Protein AF-A0A9D4JWH5-F1 (afdb_monomer)

Organism: Dreissena polymorpha (NCBI:txid45954)

InterPro domains:
  IPR008183 Aldose 1-/Glucose-6-phosphate 1-epimerase [PF01263] (8-75)
  IPR011013 Galactose mutarotase-like domain superfamily [SSF74650] (5-74)
  IPR014718 Glycoside hydrolase-type carbohydrate-binding [G3DSA:2.70.98.10] (2-78)
  IPR018052 Aldose 1-epimerase, conserved site [PS00545] (63-72)

Secondary structure (DSSP, 8-state):
--GGGSPPEEEEETTEEEEEEEE-TTGGG--S-EEEEEEEEE-TT--EEEEEEEEESS-------------TT------

Foldseek 3Di:
DPVVVDDWDWDDDDQKIKTWDWDPACRVHWGFTKIKIWMWGQDPVGDTDIDIDMDGPDDTDDDDDDPDDDDPVPDDDDD

pLDDT: mean 92.98, std 9.57, range [59.69, 98.62]

Sequence (79 aa):
MFSFQRLWTPFVNDNRLTLTYRSPEGEDGFPGDMDVTLTYTLDEDGLLTLDYLATTTKPCPLNFTNHSYFNLAGQVYNI

Structure (mmCIF, N/CA/C/O backbone):
data_AF-A0A9D4JWH5-F1
#
_entry.id   AF-A0A9D4JWH5-F1
#
loop_
_atom_site.group_PDB
_atom_site.id
_atom_site.type_symbol
_atom_site.label_atom_id
_atom_site.label_alt_id
_atom_site.label_comp_id
_atom_site.label_asym_id
_atom_site.label_entity_id
_atom_site.label_seq_id
_atom_site.pdbx_PDB_ins_code
_atom_site.Cartn_x
_atom_site.Cartn_y
_atom_site.Cartn_z
_atom_site.occupancy
_atom_site.B_iso_or_equiv
_atom_site.auth_seq_id
_atom_site.auth_comp_id
_atom_site.auth_asym_id
_atom_site.auth_atom_id
_atom_site.pdbx_PDB_model_num
ATOM 1 N N . MET A 1 1 ? -5.654 9.773 6.211 1.00 60.09 1 MET A N 1
ATOM 2 C CA . MET A 1 1 ? -4.389 9.119 6.556 1.00 60.09 1 MET A CA 1
ATOM 3 C C . MET A 1 1 ? -3.323 9.592 5.581 1.00 60.09 1 MET A C 1
ATOM 5 O O . MET A 1 1 ? -3.490 9.415 4.378 1.00 60.09 1 MET A O 1
ATOM 9 N N . PHE A 1 2 ? -2.249 10.196 6.075 1.00 68.75 2 PHE A N 1
ATOM 10 C CA . PHE A 1 2 ? -1.041 10.569 5.341 1.00 68.75 2 PHE A CA 1
ATOM 11 C C . PHE A 1 2 ? -0.065 9.386 5.332 1.00 68.75 2 PHE A C 1
ATOM 13 O O . PHE A 1 2 ? 1.033 9.428 5.887 1.00 68.75 2 PHE A O 1
ATOM 20 N N . SER A 1 3 ? -0.492 8.305 4.679 1.00 70.94 3 SER A N 1
ATOM 21 C CA . SER A 1 3 ? 0.211 7.016 4.615 1.00 70.94 3 SER A CA 1
ATOM 22 C C . SER A 1 3 ? 1.672 7.098 4.156 1.00 70.94 3 SER A C 1
ATOM 24 O O . SER A 1 3 ? 2.497 6.279 4.559 1.00 70.94 3 SER A O 1
ATOM 26 N N . PHE A 1 4 ? 1.997 8.090 3.325 1.00 77.94 4 PHE A N 1
ATOM 27 C CA . PHE A 1 4 ? 3.316 8.306 2.729 1.00 77.94 4 PHE A CA 1
ATOM 28 C C . PHE A 1 4 ? 4.355 8.907 3.692 1.00 77.94 4 PHE A C 1
ATOM 30 O O . PHE A 1 4 ? 5.525 9.000 3.334 1.00 77.94 4 PHE A O 1
ATOM 37 N N . GLN A 1 5 ? 3.957 9.319 4.901 1.00 88.06 5 GLN A N 1
ATOM 38 C CA . GLN A 1 5 ? 4.862 9.862 5.928 1.00 88.06 5 GLN A CA 1
ATOM 39 C C . GLN A 1 5 ? 5.195 8.853 7.037 1.00 88.06 5 GLN A C 1
ATOM 41 O O . GLN A 1 5 ? 5.749 9.230 8.070 1.00 88.06 5 GLN A O 1
ATOM 46 N N . ARG A 1 6 ? 4.805 7.585 6.877 1.00 92.38 6 ARG A N 1
ATOM 47 C CA . ARG A 1 6 ? 4.977 6.530 7.882 1.00 92.38 6 ARG A CA 1
ATOM 48 C C . ARG A 1 6 ? 5.934 5.454 7.378 1.00 92.38 6 ARG A C 1
ATOM 50 O O . ARG A 1 6 ? 6.054 5.240 6.175 1.00 92.38 6 ARG A O 1
ATOM 57 N N . LEU A 1 7 ? 6.611 4.777 8.306 1.00 94.81 7 LEU A N 1
ATOM 58 C CA . LEU A 1 7 ? 7.409 3.590 7.997 1.00 94.81 7 LEU A CA 1
ATOM 59 C C . LEU A 1 7 ? 6.502 2.360 7.986 1.00 94.81 7 LEU A C 1
ATOM 61 O O . LEU A 1 7 ? 5.783 2.103 8.950 1.00 94.81 7 LEU A O 1
ATOM 65 N N . TRP A 1 8 ? 6.560 1.608 6.893 1.00 97.38 8 TRP A N 1
ATOM 66 C CA . TRP A 1 8 ? 5.800 0.378 6.695 1.00 97.38 8 TRP A CA 1
ATOM 67 C C . TRP A 1 8 ? 6.673 -0.832 7.004 1.00 97.38 8 TRP A C 1
ATOM 69 O O . TRP A 1 8 ? 7.889 -0.78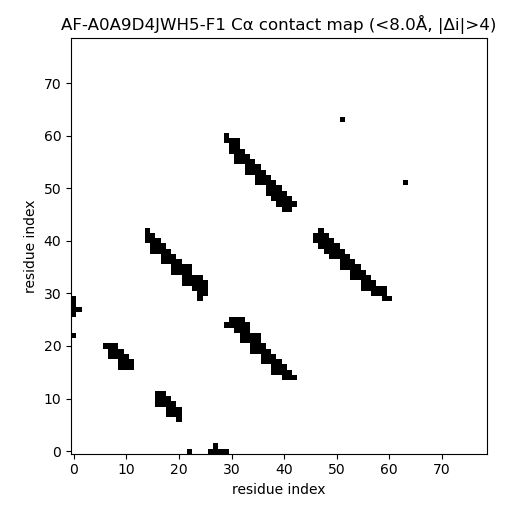6 6.813 1.00 97.38 8 TRP A O 1
ATOM 79 N N . THR A 1 9 ? 6.062 -1.925 7.453 1.00 98.38 9 THR A N 1
ATOM 80 C CA . THR A 1 9 ? 6.763 -3.196 7.643 1.00 98.38 9 THR A CA 1
ATOM 81 C C . THR A 1 9 ? 6.835 -3.939 6.306 1.00 98.38 9 THR A C 1
ATOM 83 O O . THR A 1 9 ? 5.784 -4.276 5.757 1.00 98.38 9 THR A O 1
ATOM 86 N N . PRO A 1 10 ? 8.037 -4.193 5.756 1.00 98.25 10 PRO A N 1
ATOM 87 C CA . PRO A 1 10 ? 8.180 -4.885 4.485 1.00 98.25 10 PRO A CA 1
ATOM 88 C C . PRO A 1 10 ? 8.255 -6.403 4.658 1.00 98.25 10 PRO A C 1
ATOM 90 O O . PRO A 1 10 ? 8.860 -6.916 5.599 1.00 98.25 10 PRO A O 1
ATOM 93 N N . PHE A 1 11 ? 7.714 -7.118 3.680 1.00 98.44 11 PHE A N 1
ATOM 94 C CA . PHE A 1 11 ? 7.911 -8.544 3.472 1.00 98.44 11 PHE A CA 1
ATOM 95 C C . PHE A 1 11 ? 8.066 -8.812 1.974 1.00 98.44 11 PHE A C 1
ATOM 97 O O . PHE A 1 11 ? 7.201 -8.438 1.183 1.00 98.44 11 PHE A O 1
ATOM 104 N N . VAL A 1 12 ? 9.171 -9.443 1.585 1.00 98.06 12 VAL A N 1
ATOM 105 C CA . VAL A 1 12 ? 9.476 -9.766 0.185 1.00 98.06 12 VAL A CA 1
ATOM 106 C C . VAL A 1 12 ? 9.322 -11.264 -0.023 1.00 98.06 12 VAL A C 1
ATOM 108 O O . VAL A 1 12 ? 9.826 -12.051 0.777 1.00 98.06 12 VAL A O 1
ATOM 111 N N . ASN A 1 13 ? 8.645 -11.646 -1.101 1.00 96.38 13 ASN A N 1
ATOM 112 C CA . ASN A 1 13 ? 8.546 -13.027 -1.551 1.00 96.38 13 ASN A CA 1
ATOM 113 C C . ASN A 1 13 ? 8.582 -13.065 -3.081 1.00 96.38 13 ASN A C 1
ATOM 115 O O . ASN A 1 13 ? 7.708 -12.480 -3.719 1.00 96.38 13 ASN A O 1
ATOM 119 N N . ASP A 1 14 ? 9.586 -13.734 -3.645 1.00 96.06 14 ASP A N 1
ATOM 120 C CA . ASP A 1 14 ? 9.850 -13.798 -5.084 1.00 96.06 14 ASP A CA 1
ATOM 121 C C . ASP A 1 14 ? 9.796 -12.412 -5.751 1.00 96.06 14 ASP A C 1
ATOM 123 O O . ASP A 1 14 ? 10.631 -11.544 -5.494 1.00 96.06 14 ASP A O 1
ATOM 127 N N . ASN A 1 15 ? 8.784 -12.191 -6.585 1.00 97.38 15 ASN A N 1
ATOM 128 C CA . ASN A 1 15 ? 8.566 -10.981 -7.359 1.00 97.38 15 ASN A CA 1
ATOM 129 C C . ASN A 1 15 ? 7.561 -10.009 -6.712 1.00 97.38 15 ASN A C 1
ATOM 131 O O . ASN A 1 15 ? 7.008 -9.131 -7.384 1.00 97.38 15 ASN A O 1
ATOM 135 N N . ARG A 1 16 ? 7.296 -10.178 -5.409 1.00 98.44 16 ARG A N 1
ATOM 136 C CA . ARG A 1 16 ? 6.297 -9.420 -4.649 1.00 98.44 16 ARG A CA 1
ATOM 137 C C . ARG A 1 16 ? 6.905 -8.741 -3.431 1.00 98.44 16 ARG A C 1
ATOM 139 O O . ARG A 1 16 ? 7.620 -9.360 -2.644 1.00 98.44 16 ARG A O 1
ATOM 146 N N . LEU A 1 17 ? 6.539 -7.479 -3.228 1.00 98.56 17 LEU A N 1
ATOM 147 C CA . LEU A 1 17 ? 6.777 -6.724 -2.002 1.00 98.56 17 LEU A CA 1
ATOM 148 C C . LEU A 1 17 ? 5.433 -6.417 -1.346 1.00 98.56 17 LEU A C 1
ATOM 150 O O . LEU A 1 17 ? 4.641 -5.647 -1.883 1.00 98.56 17 LEU A O 1
ATOM 154 N N . THR A 1 18 ? 5.210 -6.966 -0.160 1.00 98.62 18 THR A N 1
ATOM 155 C CA . THR A 1 18 ? 4.068 -6.634 0.690 1.00 98.62 18 THR A CA 1
ATOM 156 C C . THR A 1 18 ? 4.510 -5.672 1.782 1.00 98.62 18 THR A C 1
ATOM 158 O O . THR A 1 18 ? 5.481 -5.915 2.492 1.00 98.62 18 THR A O 1
ATOM 161 N N . LEU A 1 19 ? 3.780 -4.576 1.921 1.00 98.38 19 LEU A N 1
ATOM 162 C CA . LEU A 1 19 ? 3.958 -3.561 2.943 1.00 98.38 19 LEU A CA 1
ATOM 163 C C . LEU A 1 19 ? 2.735 -3.586 3.850 1.00 98.38 19 LEU A C 1
ATOM 165 O O . LEU A 1 19 ? 1.610 -3.484 3.361 1.00 98.38 19 LEU A O 1
ATOM 169 N N . THR A 1 20 ? 2.945 -3.674 5.159 1.00 98.19 20 THR A N 1
ATOM 170 C CA . THR A 1 20 ? 1.864 -3.566 6.143 1.00 98.19 20 THR A CA 1
ATOM 171 C C . THR A 1 20 ? 2.053 -2.366 7.057 1.00 98.19 20 THR A C 1
ATOM 173 O O . THR A 1 20 ? 3.175 -1.954 7.368 1.00 98.19 20 THR A O 1
ATOM 176 N N . TYR A 1 21 ? 0.936 -1.779 7.471 1.00 97.31 21 TYR A N 1
ATOM 177 C CA . TYR A 1 21 ? 0.905 -0.666 8.407 1.00 97.31 21 TYR A CA 1
ATOM 178 C C . TYR A 1 21 ? -0.382 -0.697 9.227 1.00 97.31 21 TYR A C 1
ATOM 180 O O . TYR A 1 21 ? -1.458 -0.950 8.686 1.00 97.31 21 TYR A O 1
ATOM 188 N N . ARG A 1 22 ? -0.269 -0.401 10.525 1.00 97.00 22 ARG A N 1
ATOM 189 C CA . ARG A 1 22 ? -1.413 -0.202 11.416 1.00 97.00 22 ARG A CA 1
ATOM 190 C C . ARG A 1 22 ? -1.553 1.283 11.731 1.00 97.00 22 ARG A C 1
ATOM 192 O O . ARG A 1 22 ? -0.714 1.843 12.430 1.00 97.00 22 ARG A O 1
ATOM 199 N N . SER A 1 23 ? -2.631 1.884 11.241 1.00 96.06 23 SER A N 1
ATOM 200 C CA . SER A 1 23 ? -3.080 3.230 11.594 1.00 96.06 23 SER A CA 1
ATOM 201 C C . SER A 1 23 ? -3.940 3.134 12.855 1.00 96.06 23 SER A C 1
ATOM 203 O O . SER A 1 23 ? -5.020 2.543 12.790 1.00 96.06 23 SER A O 1
ATOM 205 N N . PRO A 1 24 ? -3.506 3.672 14.003 1.00 96.44 24 PRO A N 1
ATOM 206 C CA . PRO A 1 24 ? -4.333 3.673 15.203 1.00 96.44 24 PRO A CA 1
ATOM 207 C C . PRO A 1 24 ? -5.541 4.610 15.051 1.00 96.44 24 PRO A C 1
ATOM 209 O O . PRO A 1 24 ? -5.532 5.528 14.225 1.00 96.44 24 PRO A O 1
ATOM 212 N N . GLU A 1 25 ? -6.562 4.401 15.882 1.00 97.00 25 GLU A N 1
ATOM 213 C CA . GLU A 1 25 ? -7.718 5.298 16.010 1.00 97.00 25 GLU A CA 1
ATOM 214 C C . GLU A 1 25 ? -7.299 6.776 16.074 1.00 97.00 25 GLU A C 1
ATOM 216 O O . GLU A 1 25 ? -6.469 7.181 16.892 1.00 97.00 25 GLU A O 1
ATOM 221 N N . GLY A 1 26 ? -7.942 7.602 15.248 1.00 94.94 26 GLY A N 1
ATOM 222 C CA . GLY A 1 26 ? -7.757 9.048 15.242 1.00 94.94 26 GLY A CA 1
ATOM 223 C C . GLY A 1 26 ? -6.508 9.517 14.500 1.00 94.94 26 GLY A C 1
ATOM 224 O O . GLY A 1 26 ? -6.305 10.729 14.401 1.00 94.94 26 GLY A O 1
ATOM 225 N N . GLU A 1 27 ? -5.689 8.615 13.947 1.00 94.19 27 GLU A N 1
ATOM 226 C CA . GLU A 1 27 ? -4.548 9.018 13.1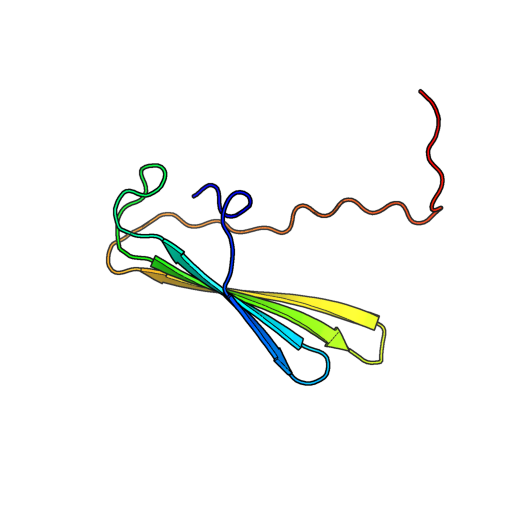28 1.00 94.19 27 GLU A CA 1
ATOM 227 C C . GLU A 1 27 ? -5.020 9.844 11.922 1.00 94.19 27 GLU A C 1
ATOM 229 O O . GLU A 1 27 ? -5.900 9.453 11.151 1.00 94.19 27 GLU A O 1
ATOM 234 N N . ASP A 1 28 ? -4.457 11.048 11.803 1.00 90.31 28 ASP A N 1
ATOM 235 C CA . ASP A 1 28 ? -4.852 12.081 10.841 1.00 90.31 28 ASP A CA 1
ATOM 236 C C . ASP A 1 28 ? -6.363 12.399 10.845 1.00 90.31 28 ASP A C 1
ATOM 238 O O . ASP A 1 28 ? -6.914 12.840 9.836 1.00 90.31 28 ASP A O 1
ATOM 242 N N . GLY A 1 29 ? -7.038 12.160 11.976 1.00 94.06 29 GLY A N 1
ATOM 243 C CA . GLY A 1 29 ? -8.466 12.407 12.177 1.00 94.06 29 GLY A CA 1
ATOM 244 C C . GLY A 1 29 ? -9.404 11.290 11.706 1.00 94.06 29 GLY A C 1
ATOM 245 O O . GLY A 1 29 ? -10.617 11.499 11.700 1.00 94.06 29 GLY A O 1
ATOM 246 N N . PHE A 1 30 ? -8.889 10.120 11.311 1.00 94.31 30 PHE A N 1
ATOM 247 C CA . PHE A 1 30 ? -9.712 9.019 10.798 1.00 94.31 30 PHE A CA 1
ATOM 248 C C . PHE A 1 30 ? -10.171 8.071 11.919 1.00 94.31 30 PHE A C 1
ATOM 250 O O . PHE A 1 30 ? -9.384 7.747 12.808 1.00 94.31 30 PHE A O 1
ATOM 257 N N . PRO A 1 31 ? -11.436 7.613 11.907 1.00 96.50 31 PRO A N 1
ATOM 258 C CA . PRO A 1 31 ? -11.953 6.711 12.929 1.00 96.50 31 PRO A CA 1
ATOM 259 C C . PRO A 1 31 ? -11.530 5.257 12.686 1.00 96.50 31 PRO A C 1
ATOM 261 O O . PRO A 1 31 ? -11.382 4.814 11.545 1.00 96.50 31 PRO A O 1
ATOM 264 N N . GLY A 1 32 ? -11.469 4.492 13.772 1.00 96.94 32 GLY A N 1
ATOM 265 C CA . GLY A 1 32 ? -11.146 3.071 13.775 1.00 96.94 32 GLY A CA 1
ATOM 266 C C . GLY A 1 32 ? -9.645 2.814 13.768 1.00 96.94 32 GLY A C 1
ATOM 267 O O . GLY A 1 32 ? -8.876 3.525 13.127 1.00 96.94 32 GLY A O 1
ATOM 268 N N . ASP A 1 33 ? -9.243 1.747 14.452 1.00 97.69 33 ASP A N 1
ATOM 269 C CA . ASP A 1 33 ? -7.956 1.125 14.167 1.00 97.69 33 ASP A CA 1
ATOM 270 C C . ASP A 1 33 ? -8.048 0.485 12.786 1.00 97.69 33 ASP A C 1
ATOM 272 O O . ASP A 1 33 ? -8.969 -0.298 12.528 1.00 97.69 33 ASP A O 1
A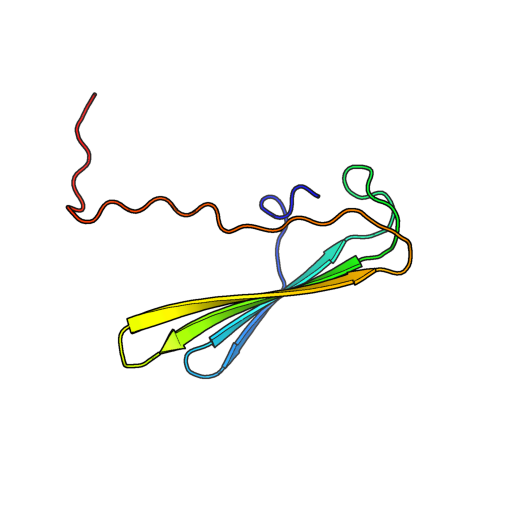TOM 276 N N . MET A 1 34 ? -7.093 0.798 11.919 1.00 97.00 34 MET A N 1
ATOM 277 C CA . MET A 1 34 ? -7.050 0.295 10.558 1.00 97.00 34 MET A CA 1
ATOM 278 C C . MET A 1 34 ? -5.737 -0.427 10.283 1.00 97.00 34 MET A C 1
ATOM 280 O O . MET A 1 34 ? -4.657 0.141 10.424 1.00 97.00 34 MET A O 1
ATOM 284 N N . ASP A 1 35 ? -5.846 -1.660 9.808 1.00 97.88 35 ASP A N 1
ATOM 285 C CA . ASP A 1 35 ? -4.731 -2.420 9.258 1.00 97.88 35 ASP A CA 1
ATOM 286 C C . ASP A 1 35 ? -4.769 -2.299 7.732 1.00 97.88 35 ASP A C 1
ATOM 288 O O . ASP A 1 35 ? -5.799 -2.554 7.103 1.00 97.88 35 ASP A O 1
ATOM 292 N N . VAL A 1 36 ? -3.652 -1.884 7.136 1.00 97.38 36 VAL A N 1
ATOM 293 C CA . VAL A 1 36 ? -3.499 -1.703 5.689 1.00 97.38 36 VAL A CA 1
ATOM 294 C C . VAL A 1 36 ? -2.385 -2.603 5.182 1.00 97.38 36 VAL A C 1
ATOM 296 O O . VAL A 1 36 ? -1.315 -2.691 5.782 1.00 97.38 36 VAL A O 1
ATOM 299 N N . THR A 1 37 ? -2.639 -3.255 4.055 1.00 98.25 37 THR A N 1
ATOM 300 C CA . THR A 1 37 ? -1.682 -4.058 3.299 1.00 98.25 37 THR A CA 1
ATOM 301 C C . THR A 1 37 ? -1.628 -3.540 1.867 1.00 98.25 37 THR A C 1
ATOM 303 O O . THR A 1 37 ? -2.660 -3.404 1.211 1.00 98.25 37 THR A O 1
ATOM 306 N N . LEU A 1 38 ? -0.424 -3.250 1.386 1.00 97.75 38 LEU A N 1
ATOM 307 C CA . LEU A 1 38 ? -0.144 -2.863 0.010 1.00 97.75 38 LEU A CA 1
ATOM 308 C C . LEU A 1 38 ? 0.831 -3.871 -0.586 1.00 97.75 38 LEU A C 1
ATOM 310 O O . LEU A 1 38 ? 1.934 -4.025 -0.065 1.00 97.75 38 LEU A O 1
ATOM 314 N N . THR A 1 39 ? 0.457 -4.531 -1.675 1.00 98.44 39 THR A N 1
ATOM 315 C CA . THR A 1 39 ? 1.340 -5.483 -2.352 1.00 98.44 39 THR A CA 1
ATOM 316 C C . THR A 1 39 ? 1.688 -4.995 -3.747 1.00 98.44 39 THR A C 1
ATOM 318 O O . THR A 1 39 ? 0.811 -4.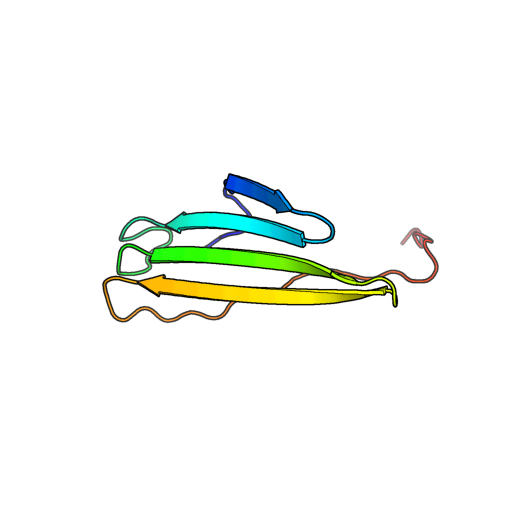816 -4.583 1.00 98.44 39 THR A O 1
ATOM 321 N N . TYR A 1 40 ? 2.981 -4.814 -3.999 1.00 98.50 40 TYR A N 1
ATOM 322 C CA . TYR A 1 40 ? 3.546 -4.611 -5.328 1.00 98.50 40 TYR A CA 1
ATOM 323 C C . TYR A 1 40 ? 3.954 -5.967 -5.895 1.00 98.50 40 TYR A C 1
ATOM 325 O O . TYR A 1 40 ? 4.661 -6.712 -5.221 1.00 98.50 40 TYR A O 1
ATOM 333 N N . THR A 1 41 ? 3.551 -6.269 -7.124 1.00 98.62 41 THR A N 1
ATOM 334 C CA . THR A 1 41 ? 3.971 -7.466 -7.865 1.00 98.62 41 THR A CA 1
ATOM 335 C C . THR A 1 41 ? 4.520 -7.031 -9.217 1.00 98.62 41 THR A C 1
ATOM 337 O O . THR A 1 41 ? 3.830 -6.302 -9.925 1.00 98.62 41 THR A O 1
ATOM 340 N N . LEU A 1 42 ? 5.732 -7.462 -9.570 1.00 98.25 42 LEU A N 1
ATOM 341 C CA . LEU A 1 42 ? 6.301 -7.271 -10.907 1.00 98.25 42 LEU A CA 1
ATOM 342 C C . LEU A 1 42 ? 6.451 -8.637 -11.570 1.00 98.25 42 LEU A C 1
ATOM 344 O O . LEU A 1 42 ? 7.283 -9.428 -11.141 1.00 98.25 42 LEU A O 1
ATOM 348 N N . ASP A 1 43 ? 5.634 -8.956 -12.565 1.00 96.88 43 ASP A N 1
ATOM 349 C CA . ASP A 1 43 ? 5.746 -10.251 -13.244 1.00 96.88 43 ASP A CA 1
ATOM 350 C C . ASP A 1 43 ? 6.866 -10.290 -14.297 1.00 96.88 43 ASP A C 1
ATOM 352 O O . ASP A 1 43 ? 7.547 -9.297 -14.564 1.00 96.88 43 ASP A O 1
ATOM 356 N N . GLU A 1 44 ? 7.089 -11.480 -14.858 1.00 97.06 44 GLU A N 1
ATOM 357 C CA . GLU A 1 44 ? 8.133 -11.724 -15.860 1.00 97.06 44 GLU A CA 1
ATOM 358 C C . GLU A 1 44 ? 7.867 -10.994 -17.189 1.00 97.06 44 GLU A C 1
ATOM 360 O O . GLU A 1 44 ? 8.809 -10.727 -17.935 1.00 97.06 44 GLU A O 1
ATOM 365 N N . ASP A 1 45 ? 6.613 -10.607 -17.449 1.00 97.69 45 ASP A N 1
ATOM 366 C CA . ASP A 1 45 ? 6.196 -9.831 -18.621 1.00 97.69 45 ASP A CA 1
ATOM 367 C C . ASP A 1 45 ? 6.329 -8.308 -18.396 1.00 97.69 45 ASP A C 1
ATOM 369 O O . ASP A 1 45 ? 6.113 -7.509 -19.312 1.00 97.69 45 ASP A O 1
ATOM 373 N N . GLY A 1 46 ? 6.723 -7.884 -17.189 1.00 96.06 46 GLY A N 1
ATOM 374 C CA . GLY A 1 46 ? 6.937 -6.485 -16.823 1.00 96.06 46 GLY A CA 1
ATOM 375 C C . GLY A 1 46 ? 5.676 -5.740 -16.376 1.00 96.06 46 GLY A C 1
ATOM 376 O O . GLY A 1 46 ? 5.704 -4.509 -16.273 1.00 96.06 46 GLY A O 1
ATOM 377 N N . LEU A 1 47 ? 4.574 -6.439 -16.090 1.00 97.94 47 LEU A N 1
ATOM 378 C CA . LEU A 1 47 ? 3.378 -5.839 -15.509 1.00 97.94 47 LEU A CA 1
ATOM 379 C C . LEU A 1 47 ? 3.603 -5.563 -14.020 1.00 97.94 47 LEU A C 1
ATOM 381 O O . LEU A 1 47 ? 3.836 -6.465 -13.213 1.00 97.94 47 LEU A O 1
ATOM 385 N N . LEU A 1 48 ? 3.470 -4.291 -13.648 1.00 98.00 48 LEU A N 1
ATOM 386 C CA . LEU A 1 48 ? 3.466 -3.852 -12.259 1.00 98.00 48 LEU A CA 1
ATOM 387 C C . LEU A 1 48 ? 2.025 -3.782 -11.734 1.00 98.00 48 LEU A C 1
ATOM 389 O O . LEU A 1 48 ? 1.264 -2.894 -12.119 1.00 98.00 48 LEU A O 1
ATOM 393 N N . THR A 1 49 ? 1.667 -4.690 -10.827 1.00 98.25 49 THR A N 1
ATOM 394 C CA . THR A 1 49 ? 0.3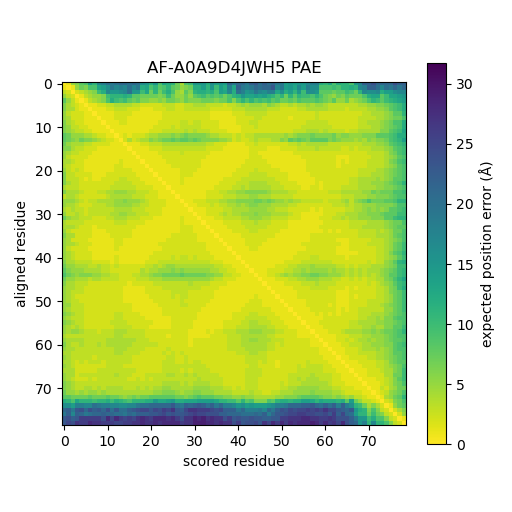58 -4.728 -10.152 1.00 98.25 49 THR A CA 1
ATOM 395 C C . THR A 1 49 ? 0.474 -4.218 -8.719 1.00 98.25 49 THR A C 1
ATOM 397 O O . THR A 1 49 ? 1.399 -4.599 -7.999 1.00 98.25 49 THR A O 1
ATOM 400 N N . LEU A 1 50 ? -0.462 -3.358 -8.304 1.00 98.31 50 LEU A N 1
ATOM 401 C CA . LEU A 1 50 ? -0.575 -2.844 -6.937 1.00 98.31 50 LEU A CA 1
ATOM 402 C C . LEU A 1 50 ? -1.927 -3.246 -6.345 1.00 98.31 50 LEU A C 1
ATOM 404 O O . LEU A 1 50 ? -2.964 -2.737 -6.770 1.00 98.31 50 LEU A O 1
ATOM 408 N N . ASP A 1 51 ? -1.900 -4.108 -5.334 1.00 98.25 51 ASP A N 1
ATOM 409 C CA . ASP A 1 51 ? -3.083 -4.519 -4.582 1.00 98.25 51 ASP A CA 1
ATOM 410 C C . ASP A 1 51 ? -3.178 -3.750 -3.265 1.00 98.25 51 ASP A C 1
ATOM 412 O O . ASP A 1 51 ? -2.215 -3.689 -2.497 1.00 98.25 51 ASP A O 1
ATOM 416 N N . TYR A 1 52 ? -4.360 -3.207 -2.979 1.00 97.69 52 TYR A N 1
ATOM 417 C CA . TYR A 1 52 ? -4.660 -2.499 -1.736 1.00 97.69 52 TYR A CA 1
ATOM 418 C C . TYR A 1 52 ? -5.702 -3.278 -0.943 1.00 97.69 52 TYR A C 1
ATOM 420 O O . TYR A 1 52 ? -6.805 -3.524 -1.428 1.00 97.69 52 TYR A O 1
ATOM 428 N N . LEU A 1 53 ? -5.382 -3.606 0.303 1.00 98.00 53 LEU A N 1
ATOM 429 C CA . LEU A 1 53 ? -6.309 -4.210 1.249 1.00 98.00 53 LEU A CA 1
ATOM 430 C C . LEU A 1 53 ? -6.298 -3.399 2.541 1.00 98.00 53 LEU A C 1
ATOM 432 O O . LEU A 1 53 ? -5.237 -3.109 3.086 1.00 98.00 53 LEU A O 1
ATOM 436 N N . ALA A 1 54 ? -7.477 -3.050 3.046 1.00 96.81 54 ALA A N 1
ATOM 437 C CA . ALA A 1 54 ? -7.613 -2.377 4.327 1.00 96.81 54 ALA A CA 1
ATOM 438 C C . ALA A 1 54 ? -8.803 -2.933 5.106 1.00 96.81 54 ALA A C 1
ATOM 440 O O . ALA A 1 54 ? -9.873 -3.173 4.544 1.00 96.81 54 ALA A O 1
ATOM 441 N N . THR A 1 55 ? -8.619 -3.099 6.410 1.00 97.81 55 THR A N 1
ATOM 442 C CA . THR A 1 55 ? -9.676 -3.469 7.355 1.00 97.81 55 THR A CA 1
ATOM 443 C C . THR A 1 55 ? -9.672 -2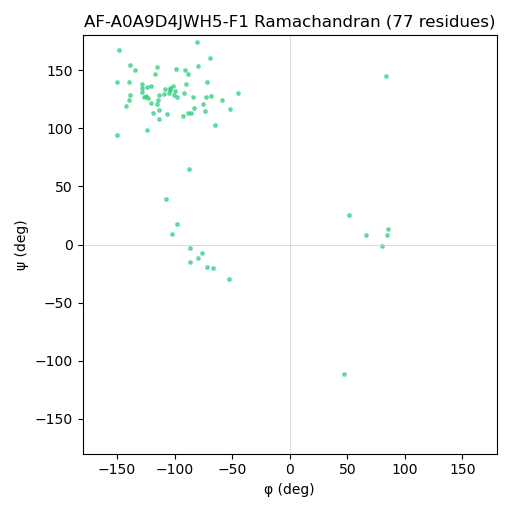.488 8.509 1.00 97.81 55 THR A C 1
ATOM 445 O O . THR A 1 55 ? -8.607 -2.135 9.004 1.00 97.81 55 THR A O 1
ATOM 448 N N . THR A 1 56 ? -10.850 -2.058 8.951 1.00 97.88 56 THR A N 1
ATOM 449 C CA . THR A 1 56 ? -10.996 -1.081 10.036 1.00 97.88 56 THR A CA 1
ATOM 450 C C . THR A 1 56 ? -12.063 -1.516 11.032 1.00 97.88 56 THR A C 1
ATOM 452 O O . THR A 1 56 ? -13.026 -2.195 10.670 1.00 97.88 56 THR A O 1
ATOM 455 N N . THR A 1 57 ? -11.901 -1.123 12.294 1.00 98.38 57 THR A N 1
ATOM 456 C CA . THR A 1 57 ? -12.851 -1.432 13.371 1.00 98.38 57 THR A CA 1
ATOM 457 C C . THR A 1 57 ? -14.084 -0.523 13.387 1.00 98.38 57 THR A C 1
ATOM 459 O O . THR A 1 57 ? -15.052 -0.828 14.086 1.00 98.38 57 THR A O 1
ATOM 462 N N . LYS A 1 58 ? -14.087 0.578 12.622 1.00 98.06 58 LYS A N 1
ATOM 463 C CA . LYS A 1 58 ? -15.216 1.520 12.516 1.00 98.06 58 LYS A CA 1
ATOM 464 C C . LYS A 1 58 ? -15.432 1.964 11.068 1.00 98.06 58 LYS A C 1
ATOM 466 O O . LYS A 1 58 ? -14.475 1.986 10.301 1.00 98.06 58 LYS A O 1
ATOM 471 N N . PRO A 1 59 ? -16.655 2.379 10.684 1.00 97.88 59 PRO A N 1
ATOM 472 C CA . PRO A 1 59 ? -16.886 3.002 9.384 1.00 97.88 59 PRO A CA 1
ATOM 473 C C . PRO A 1 59 ? -15.915 4.166 9.153 1.00 97.88 59 PRO A C 1
ATOM 475 O O . PRO A 1 59 ? -15.934 5.155 9.883 1.00 97.88 59 PRO A O 1
ATOM 478 N N . CYS A 1 60 ? -15.061 4.026 8.143 1.00 94.69 60 CYS A N 1
ATOM 479 C CA . CYS A 1 60 ? -13.988 4.959 7.834 1.00 94.69 60 CYS A CA 1
ATOM 480 C C . CYS A 1 60 ? -13.922 5.145 6.311 1.00 94.69 60 CYS A C 1
ATOM 482 O O . CYS A 1 60 ? -13.908 4.145 5.588 1.00 94.69 60 CYS A O 1
ATOM 484 N N . PRO A 1 61 ? -13.927 6.385 5.792 1.00 94.12 61 PRO A N 1
ATOM 485 C CA . PRO A 1 61 ? -13.784 6.619 4.362 1.00 94.12 61 PRO A CA 1
ATOM 486 C C . PRO A 1 61 ? -12.341 6.344 3.928 1.00 94.12 61 PRO A C 1
ATOM 488 O O . PRO A 1 61 ? -11.406 6.929 4.474 1.00 94.12 61 PRO A O 1
ATOM 491 N N . LEU A 1 62 ? -12.164 5.495 2.916 1.00 92.81 62 LEU A N 1
ATOM 492 C CA . LEU A 1 62 ? -10.855 5.111 2.389 1.00 92.81 62 LEU A CA 1
ATOM 493 C C . LEU A 1 62 ? -10.808 5.309 0.875 1.00 92.81 62 LEU A C 1
ATOM 495 O O . LEU A 1 62 ? -11.735 4.932 0.162 1.00 92.81 62 LEU A O 1
ATOM 499 N N . ASN A 1 63 ? -9.717 5.901 0.393 1.00 94.31 63 ASN A N 1
ATOM 500 C CA . ASN A 1 63 ? -9.429 6.060 -1.029 1.00 94.31 63 ASN A CA 1
ATOM 501 C C . A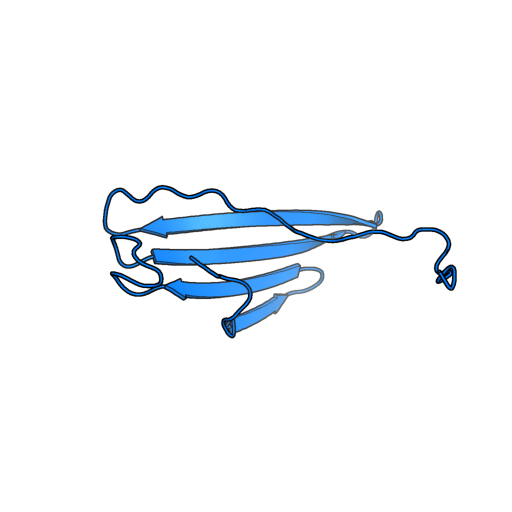SN A 1 63 ? -7.908 6.065 -1.229 1.00 94.31 63 ASN A C 1
ATOM 503 O O . ASN A 1 63 ? -7.253 7.091 -1.043 1.00 94.31 63 ASN A O 1
ATOM 507 N N . PHE A 1 64 ? -7.343 4.897 -1.524 1.00 94.06 64 PHE A N 1
ATOM 508 C CA . PHE A 1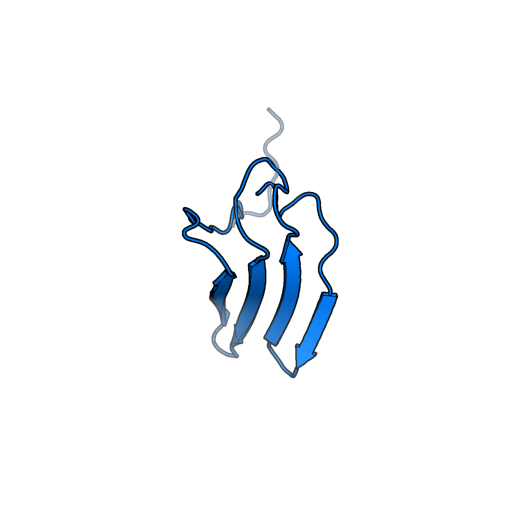 64 ? -5.909 4.739 -1.743 1.00 94.06 64 PHE A CA 1
ATOM 509 C C . PHE A 1 64 ? -5.567 4.921 -3.219 1.00 94.06 64 PHE A C 1
ATOM 511 O O . PHE A 1 64 ? -6.358 4.607 -4.102 1.00 94.06 64 PHE A O 1
ATOM 518 N N . THR A 1 65 ? -4.363 5.411 -3.484 1.00 95.69 65 THR A N 1
ATOM 519 C CA . THR A 1 65 ? -3.827 5.521 -4.838 1.00 95.69 65 THR A CA 1
ATOM 520 C C . THR A 1 65 ? -2.316 5.350 -4.808 1.00 95.69 65 THR A C 1
ATOM 522 O O . THR A 1 65 ? -1.688 5.388 -3.745 1.00 95.69 65 THR A O 1
ATOM 525 N N . ASN A 1 66 ? -1.720 5.163 -5.977 1.00 95.62 66 ASN A N 1
ATOM 526 C CA . ASN A 1 66 ? -0.289 5.269 -6.173 1.00 95.62 66 ASN A CA 1
ATOM 527 C C . ASN A 1 66 ? 0.003 6.584 -6.891 1.00 95.62 66 ASN A C 1
ATOM 529 O O . ASN A 1 66 ? -0.615 6.907 -7.899 1.00 95.62 66 ASN A O 1
ATOM 533 N N . HIS A 1 67 ? 0.950 7.345 -6.354 1.00 94.94 67 HIS A N 1
ATOM 534 C CA . HIS A 1 67 ? 1.263 8.687 -6.833 1.00 94.94 67 HIS A CA 1
ATOM 535 C C . HIS A 1 67 ? 2.605 8.718 -7.584 1.00 94.94 67 HIS A C 1
ATOM 537 O O . HIS A 1 67 ? 3.410 9.637 -7.417 1.00 94.94 67 HIS A O 1
ATOM 543 N N . SER A 1 68 ? 2.873 7.669 -8.368 1.00 95.12 68 SER A N 1
ATOM 544 C CA . SER A 1 68 ? 4.076 7.588 -9.198 1.00 95.12 68 SER A CA 1
ATOM 545 C C . SER A 1 68 ? 3.993 8.551 -10.375 1.00 95.12 68 SER A C 1
ATOM 547 O O . SER A 1 68 ? 2.961 8.672 -11.033 1.00 95.12 68 SER A O 1
ATOM 549 N N . TYR A 1 69 ? 5.119 9.189 -10.673 1.00 93.19 69 TYR A N 1
ATOM 550 C CA . TYR A 1 69 ? 5.316 9.960 -11.893 1.00 93.19 69 TYR A CA 1
ATOM 551 C C . TYR A 1 69 ? 6.292 9.215 -12.794 1.00 93.19 69 TYR A C 1
ATOM 553 O O . TYR A 1 69 ? 7.377 8.835 -12.356 1.00 93.19 69 TYR A O 1
ATOM 561 N N . PHE A 1 70 ? 5.918 9.032 -14.057 1.00 92.38 70 PHE A N 1
ATOM 562 C CA . PHE A 1 70 ? 6.755 8.357 -15.041 1.00 92.38 70 PHE A CA 1
ATOM 563 C C . PHE A 1 70 ? 7.391 9.368 -15.993 1.00 92.38 70 PHE A C 1
ATOM 565 O O . PHE A 1 70 ? 6.713 10.229 -16.550 1.00 92.38 70 PHE A O 1
ATOM 572 N N . ASN A 1 71 ? 8.694 9.220 -16.222 1.00 92.38 71 ASN A N 1
ATOM 573 C CA . ASN A 1 71 ? 9.420 9.884 -17.298 1.00 92.38 71 ASN A CA 1
ATOM 574 C C . ASN A 1 71 ? 10.108 8.812 -18.144 1.00 92.38 71 ASN A C 1
ATOM 576 O O . ASN A 1 71 ? 11.176 8.320 -17.786 1.00 92.38 71 ASN A O 1
ATOM 580 N N . LEU A 1 72 ? 9.486 8.456 -19.268 1.00 91.94 72 LEU A N 1
ATOM 581 C CA . LEU A 1 72 ? 9.952 7.361 -20.124 1.00 91.94 72 LEU A CA 1
ATOM 582 C C . LEU A 1 72 ? 11.230 7.703 -20.903 1.00 91.94 72 LEU A C 1
ATOM 584 O O . LEU A 1 72 ? 11.929 6.802 -21.353 1.00 91.94 72 LEU A O 1
ATOM 588 N N . ALA A 1 73 ? 11.550 8.990 -21.055 1.00 90.94 73 ALA A N 1
ATOM 589 C CA . ALA A 1 73 ? 12.775 9.437 -21.712 1.00 90.94 73 ALA A CA 1
ATOM 590 C C . ALA A 1 73 ? 13.972 9.517 -20.747 1.00 90.94 73 ALA A C 1
ATOM 592 O O . ALA A 1 73 ? 15.109 9.644 -21.195 1.00 90.94 73 ALA A O 1
ATOM 593 N N . GLY A 1 74 ? 13.729 9.494 -19.430 1.00 85.00 74 GLY A N 1
ATOM 594 C CA . GLY A 1 74 ? 14.770 9.577 -18.402 1.00 85.00 74 GLY A CA 1
ATOM 595 C C . GLY A 1 74 ? 15.522 10.915 -18.333 1.00 85.00 74 GLY A C 1
ATOM 596 O O . GLY A 1 74 ? 16.512 11.011 -17.613 1.00 85.00 74 GLY A O 1
ATOM 597 N N . GLN A 1 75 ? 15.086 11.949 -19.064 1.00 82.75 75 GLN A N 1
ATOM 598 C CA . GLN A 1 75 ? 15.759 13.252 -19.105 1.00 82.75 75 GLN A CA 1
ATOM 599 C C . GLN A 1 75 ? 15.062 14.287 -18.224 1.00 82.75 75 GLN A C 1
ATOM 601 O O . GLN A 1 75 ? 13.840 14.428 -18.261 1.00 82.75 75 GLN A O 1
ATOM 606 N N . VAL A 1 76 ? 15.848 15.050 -17.468 1.00 71.44 76 VAL A N 1
ATOM 607 C CA . VAL A 1 76 ? 15.377 16.237 -16.751 1.00 71.44 76 VAL A CA 1
ATOM 608 C C . VAL A 1 76 ? 15.516 17.420 -17.702 1.00 71.44 76 VAL A C 1
ATOM 610 O O . VAL A 1 76 ? 16.630 17.791 -18.067 1.00 71.44 76 VAL A O 1
ATOM 613 N N . TYR A 1 77 ? 14.402 18.007 -18.135 1.00 63.22 77 TYR A N 1
ATOM 614 C CA . TYR A 1 77 ? 14.459 19.314 -18.781 1.00 63.22 77 TYR A CA 1
ATOM 615 C C . TYR A 1 77 ? 14.729 20.343 -17.685 1.00 63.22 77 TYR A C 1
ATOM 617 O O . TYR A 1 77 ? 13.914 20.499 -16.777 1.00 63.22 77 TYR A O 1
ATOM 625 N N . ASN A 1 78 ? 15.886 21.004 -17.743 1.00 60.00 78 ASN A N 1
ATOM 626 C CA . ASN A 1 78 ? 16.149 22.167 -16.904 1.00 60.00 78 ASN A CA 1
ATOM 627 C C . ASN A 1 78 ? 15.167 23.270 -17.321 1.00 60.00 78 ASN A C 1
ATOM 629 O O . ASN A 1 78 ? 15.336 23.879 -18.378 1.00 60.00 78 ASN A O 1
ATOM 633 N N . ILE A 1 79 ? 14.124 23.455 -16.514 1.00 59.69 79 ILE A N 1
ATOM 634 C CA . ILE A 1 79 ? 13.294 24.665 -16.476 1.00 59.69 79 ILE A CA 1
ATOM 635 C C . ILE A 1 79 ? 14.024 25.773 -15.726 1.00 59.69 79 ILE A C 1
ATOM 637 O O . ILE A 1 79 ? 14.699 25.454 -14.720 1.00 59.69 79 ILE A O 1
#

Radius of gyration: 15.77 Å; Cα contacts (8 Å, |Δi|>4): 113; chains: 1; bounding box: 33×38×38 Å

Solvent-accessible surface area (backbone atoms only — not comparable to full-atom values): 5103 Å² total; per-residue (Å²): 106,72,68,90,82,57,88,61,52,78,47,78,54,95,56,31,42,38,33,36,43,74,45,53,62,49,46,82,73,38,56,28,45,29,46,36,38,40,33,43,34,48,49,97,89,68,53,76,45,80,48,80,47,74,52,58,79,37,92,56,95,82,85,88,82,83,90,80,82,88,65,95,83,75,72,82,80,89,124

Mean predicted aligned error: 4.62 Å

Nearest PDB structures (foldseek):
  1so0-assembly4_D  TM=9.460E-01  e=1.420E-03  Homo sapiens
  4rnl-assembly4_D  TM=9.294E-01  e=2.559E-02  Streptomyces platensis
  3imh-assembly1_A  TM=8.801E-01  e=1.905E-02  Lactobacillus acidophilus NCFM
  5kpe-assembly1_A  TM=5.019E-01  e=5.501E-01  synthetic construct
  3px3-assembly1_D  TM=4.577E-0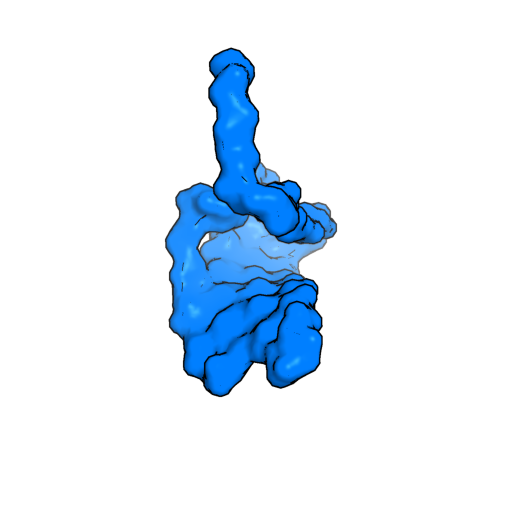1  e=6.556E+00  Streptomyces fradiae